Protein AF-A0A497M9A5-F1 (afdb_monomer_lite)

Secondary structure (DSSP, 8-state):
-EEEHHHHHHHHHHHHH-TTT-SSHHHHHHHHHHHHHHHHHHH-TTTSPS----PPPP-----EEEETTEEEEPPPHHHHHHIIIIIIIIS-S-S-HHHHHHHHHHHHHTTSSPPPPP-

pLDDT: mean 88.0, std 14.34, range [43.94, 98.25]

Sequence (119 aa):
MYFPKKLVERCGEFVGEHPEVASNVRDFMVRCVRLGFHKLREVYPEDMPKGYALPEYPSGSPRIRVEGDRVRIHFPDKDFEVIRRVIVERLGLVSTATTWVSFCVLMVLWGYWKLPIKL

Structure (mmCIF, N/CA/C/O backbone):
data_AF-A0A497M9A5-F1
#
_entry.id   AF-A0A497M9A5-F1
#
loop_
_atom_site.group_PDB
_atom_site.id
_atom_site.type_symbol
_atom_site.label_atom_id
_atom_site.label_alt_id
_atom_site.label_comp_id
_atom_site.label_asym_id
_atom_site.label_entity_id
_atom_site.label_seq_id
_atom_site.pdbx_PDB_ins_code
_atom_site.Cartn_x
_atom_site.Cartn_y
_atom_site.Cartn_z
_atom_site.occupancy
_atom_site.B_iso_or_equiv
_atom_site.auth_seq_id
_atom_site.auth_comp_id
_atom_site.auth_asym_id
_atom_site.auth_atom_id
_atom_site.pdbx_PDB_model_num
ATOM 1 N N . MET A 1 1 ? 3.039 10.881 3.758 1.00 89.94 1 MET A N 1
ATOM 2 C CA . MET A 1 1 ? 2.103 10.922 2.614 1.00 89.94 1 MET A CA 1
ATOM 3 C C . MET A 1 1 ? 0.704 11.219 3.132 1.00 89.94 1 MET A C 1
ATOM 5 O O . MET A 1 1 ? 0.450 10.918 4.293 1.00 89.94 1 MET A O 1
ATOM 9 N N . TYR A 1 2 ? -0.153 11.843 2.323 1.00 92.88 2 TYR A N 1
ATOM 10 C CA . TYR A 1 2 ? -1.532 12.186 2.689 1.00 92.88 2 TYR A CA 1
ATOM 11 C C . TYR A 1 2 ? -2.510 11.248 1.989 1.00 92.88 2 TYR A C 1
ATOM 13 O O . TYR A 1 2 ? -2.399 11.058 0.782 1.00 92.88 2 TYR A O 1
ATOM 21 N N . PHE A 1 3 ? -3.466 10.705 2.735 1.00 95.19 3 PHE A N 1
ATOM 22 C CA . PHE A 1 3 ? -4.471 9.765 2.241 1.00 95.19 3 PHE A CA 1
ATOM 23 C C . PHE A 1 3 ? -5.885 10.271 2.543 1.00 95.19 3 PHE A C 1
ATOM 25 O O . PHE A 1 3 ? -6.060 10.966 3.546 1.00 95.19 3 PHE A O 1
ATOM 32 N N . PRO A 1 4 ? -6.897 9.932 1.724 1.00 95.12 4 PRO A N 1
ATOM 33 C CA . PRO A 1 4 ? -8.291 10.220 2.050 1.00 95.12 4 PRO A CA 1
ATOM 34 C C . PRO A 1 4 ? -8.681 9.570 3.377 1.00 95.12 4 PRO A C 1
ATOM 36 O O . PRO A 1 4 ? -8.384 8.394 3.597 1.00 95.12 4 PRO A O 1
ATOM 39 N N . LYS A 1 5 ? -9.384 10.307 4.240 1.00 94.62 5 LYS A N 1
ATOM 40 C CA . LYS A 1 5 ? -9.812 9.806 5.552 1.00 94.62 5 LYS A CA 1
ATOM 41 C C . LYS A 1 5 ? -10.585 8.487 5.456 1.00 94.62 5 LYS A C 1
ATOM 43 O O . LYS A 1 5 ? -10.219 7.535 6.135 1.00 94.62 5 LYS A O 1
ATOM 48 N N . LYS A 1 6 ? -11.537 8.389 4.520 1.00 94.81 6 LYS A N 1
ATOM 49 C CA . LYS A 1 6 ? -12.329 7.168 4.276 1.00 94.81 6 LYS A CA 1
ATOM 50 C C . LYS A 1 6 ? -11.481 5.931 3.966 1.00 94.81 6 LYS A C 1
ATOM 52 O O . LYS A 1 6 ? -11.815 4.835 4.396 1.00 94.81 6 LYS A O 1
ATOM 57 N N . LEU A 1 7 ? -10.375 6.093 3.230 1.00 96.19 7 LEU A N 1
ATOM 58 C CA . LEU A 1 7 ? -9.468 4.976 2.945 1.00 96.19 7 LEU A CA 1
ATOM 59 C C . LEU A 1 7 ? -8.803 4.486 4.235 1.00 96.19 7 LEU A C 1
ATOM 61 O O . LEU A 1 7 ? -8.726 3.288 4.475 1.00 96.19 7 LEU A O 1
ATOM 65 N N . VAL A 1 8 ? -8.344 5.417 5.073 1.00 95.62 8 VAL A N 1
ATOM 66 C CA . VAL A 1 8 ? -7.691 5.101 6.349 1.00 95.62 8 VAL A CA 1
ATOM 67 C C . VAL A 1 8 ? -8.672 4.482 7.344 1.00 95.62 8 VAL A C 1
ATOM 69 O O . VAL A 1 8 ? -8.296 3.543 8.040 1.00 95.62 8 VAL A O 1
ATOM 72 N N . GLU A 1 9 ? -9.918 4.956 7.383 1.00 95.56 9 GLU A N 1
ATOM 73 C CA . GLU A 1 9 ? -11.002 4.355 8.173 1.00 95.56 9 GLU A CA 1
ATOM 74 C C . GLU A 1 9 ? -11.244 2.902 7.742 1.00 95.56 9 GLU A C 1
ATOM 76 O O . GLU A 1 9 ? -11.212 2.007 8.584 1.00 95.56 9 GLU A O 1
ATOM 81 N N . ARG A 1 10 ? -11.333 2.637 6.429 1.00 97.44 10 ARG A N 1
ATOM 82 C CA . ARG A 1 10 ? -11.502 1.272 5.906 1.00 97.44 10 ARG A CA 1
ATOM 83 C C . ARG A 1 10 ? -10.316 0.357 6.218 1.00 97.44 10 ARG A C 1
ATOM 85 O O . ARG A 1 10 ? -10.506 -0.817 6.521 1.00 97.44 10 ARG A O 1
ATOM 92 N N . CYS A 1 11 ? -9.091 0.884 6.186 1.00 96.75 11 CYS A N 1
ATOM 93 C CA . CYS A 1 11 ? -7.921 0.157 6.679 1.00 96.75 11 CYS A CA 1
ATOM 94 C C . CYS A 1 11 ? -8.040 -0.158 8.179 1.00 96.75 11 CYS A C 1
ATOM 96 O O . CYS A 1 11 ? -7.597 -1.214 8.612 1.00 96.75 11 CYS A O 1
ATOM 98 N N . GLY A 1 12 ? -8.601 0.756 8.975 1.00 96.00 12 GLY A N 1
ATOM 99 C CA . GLY A 1 12 ? -8.831 0.561 10.408 1.00 96.00 12 GLY A CA 1
ATOM 100 C C . GLY A 1 12 ? -9.807 -0.571 10.694 1.00 96.00 12 GLY A C 1
ATOM 101 O O . GLY A 1 12 ? -9.498 -1.433 11.510 1.00 96.00 12 GLY A O 1
ATOM 102 N N . GLU A 1 13 ? -10.929 -0.602 9.977 1.00 97.56 13 GLU A N 1
ATOM 103 C CA . GLU A 1 13 ? -11.917 -1.686 10.045 1.00 97.56 13 GLU A CA 1
ATOM 104 C C . GLU A 1 13 ? -11.274 -3.038 9.714 1.00 97.56 13 GLU A C 1
ATOM 106 O O . GLU A 1 13 ? -11.342 -3.963 10.519 1.00 97.56 13 GLU A O 1
ATOM 111 N N . PHE A 1 14 ? -10.541 -3.116 8.597 1.00 97.31 14 PHE A N 1
ATOM 112 C CA . PHE A 1 14 ? -9.854 -4.342 8.186 1.00 97.31 14 PHE A CA 1
ATOM 113 C C . PHE A 1 14 ? -8.851 -4.841 9.237 1.00 97.31 14 PHE A C 1
ATOM 115 O O . PHE A 1 14 ? -8.776 -6.033 9.512 1.00 97.31 14 PHE A O 1
ATOM 122 N 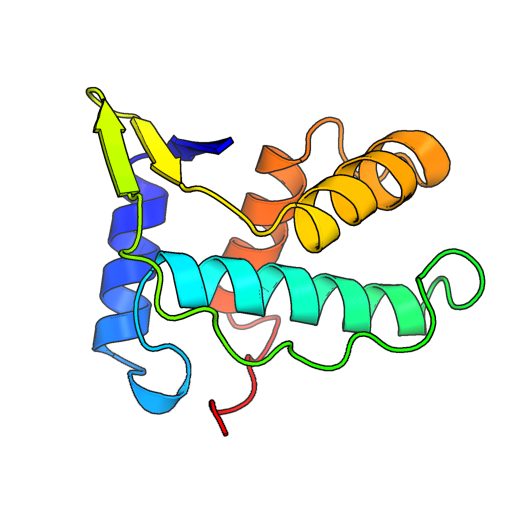N . VAL A 1 15 ? -8.074 -3.942 9.851 1.00 95.31 15 VAL A N 1
ATOM 123 C CA . VAL A 1 15 ? -7.127 -4.319 10.915 1.00 95.31 15 VAL A CA 1
ATOM 124 C C . VAL A 1 15 ? -7.849 -4.765 12.189 1.00 95.31 15 VAL A C 1
ATOM 126 O O . VAL A 1 15 ? -7.342 -5.638 12.888 1.00 95.31 15 VAL A O 1
ATOM 129 N N . GLY A 1 16 ? -9.016 -4.192 12.492 1.00 95.62 16 GLY A N 1
ATOM 130 C CA . GLY A 1 16 ? -9.858 -4.634 13.603 1.00 95.62 16 GLY A CA 1
ATOM 131 C C . GLY A 1 16 ? -10.418 -6.045 13.399 1.00 95.62 16 GLY A C 1
ATOM 132 O O . GLY A 1 16 ? -10.476 -6.815 14.353 1.00 95.62 16 GLY A O 1
ATOM 133 N N . GLU A 1 17 ? -10.776 -6.391 12.161 1.00 96.06 17 GLU A N 1
ATOM 134 C CA . GLU A 1 17 ? -11.258 -7.725 11.770 1.00 96.06 17 GLU A CA 1
ATOM 135 C C . GLU A 1 17 ? -10.124 -8.762 11.673 1.00 96.06 17 GLU A C 1
ATOM 137 O O . GLU A 1 17 ? -10.343 -9.939 11.954 1.00 96.06 17 GLU A O 1
ATOM 142 N N . HIS A 1 18 ? -8.911 -8.323 11.318 1.00 93.81 18 HIS A N 1
ATOM 143 C CA . HIS A 1 18 ? -7.738 -9.172 11.083 1.00 93.81 18 HIS A CA 1
ATOM 144 C C . HIS A 1 18 ? -6.509 -8.724 11.901 1.00 93.81 18 HIS A C 1
ATOM 146 O O . HIS A 1 18 ? -5.482 -8.325 11.336 1.00 93.81 18 HIS A O 1
ATOM 152 N N . PRO A 1 19 ? -6.553 -8.763 13.244 1.00 92.06 19 PRO A N 1
ATOM 153 C CA . PRO A 1 19 ? -5.456 -8.279 14.087 1.00 92.06 19 PRO A CA 1
ATOM 154 C C . PRO A 1 19 ? -4.148 -9.069 13.908 1.00 92.06 19 PRO A C 1
ATOM 156 O O . PRO A 1 19 ? -3.064 -8.570 14.221 1.00 92.06 19 PRO A O 1
ATOM 159 N N . GLU A 1 20 ? -4.211 -10.294 13.390 1.00 92.50 20 GLU A N 1
ATOM 160 C CA . GLU A 1 20 ? -3.067 -11.143 13.065 1.00 92.50 20 GLU A CA 1
ATOM 161 C C . GLU A 1 20 ? -2.262 -10.638 11.860 1.00 92.50 20 GLU A C 1
ATOM 163 O O . GLU A 1 20 ? -1.092 -10.988 11.713 1.00 92.50 20 GLU A O 1
ATOM 168 N N . VAL A 1 21 ? -2.838 -9.792 11.001 1.00 91.12 21 VAL A N 1
ATOM 169 C CA . VAL A 1 21 ? -2.139 -9.293 9.807 1.00 91.12 21 VAL A CA 1
ATOM 170 C C . VAL A 1 21 ? -1.492 -7.932 10.028 1.00 91.12 21 VAL A C 1
ATOM 172 O O . VAL A 1 21 ? -0.569 -7.573 9.311 1.00 91.12 21 VAL A O 1
ATOM 175 N N . ALA A 1 22 ? -1.914 -7.134 11.000 1.00 92.31 22 ALA A N 1
ATOM 176 C CA . ALA A 1 22 ? -1.234 -5.877 11.298 1.00 92.31 22 ALA A CA 1
ATOM 177 C C . ALA A 1 22 ? -1.537 -5.412 12.716 1.00 92.31 22 ALA A C 1
ATOM 179 O O . ALA A 1 22 ? -2.568 -5.735 13.291 1.00 92.31 22 ALA A O 1
ATOM 180 N N . SER A 1 23 ? -0.634 -4.626 13.289 1.00 90.38 23 SER A N 1
ATOM 181 C CA . SER A 1 23 ? -0.815 -4.059 14.629 1.00 90.38 23 SER A CA 1
ATOM 182 C C . SER A 1 23 ? -1.560 -2.722 14.626 1.00 90.38 23 SER A C 1
ATOM 184 O O . SER A 1 23 ? -2.080 -2.311 15.656 1.00 90.38 23 SER A O 1
ATOM 186 N N . ASN A 1 24 ? -1.583 -2.005 13.500 1.00 91.75 24 ASN A N 1
ATOM 187 C CA . ASN A 1 24 ? -2.333 -0.759 13.311 1.00 91.75 24 ASN A CA 1
ATOM 188 C C . ASN A 1 24 ? -2.420 -0.399 11.816 1.00 91.75 24 ASN A C 1
ATOM 190 O O . ASN A 1 24 ? -1.784 -1.033 10.976 1.00 91.75 24 ASN A O 1
ATOM 194 N N . VAL A 1 25 ? -3.160 0.665 11.483 1.00 94.00 25 VAL A N 1
ATOM 195 C CA . VAL A 1 25 ? -3.364 1.116 10.092 1.00 94.00 25 VAL A CA 1
ATOM 196 C C . VAL A 1 25 ? -2.061 1.458 9.373 1.00 94.00 25 VAL A C 1
ATOM 198 O O . VAL A 1 25 ? -1.880 1.083 8.215 1.00 94.00 25 VAL A O 1
ATOM 201 N N . ARG A 1 26 ? -1.127 2.150 10.039 1.00 92.75 26 ARG A N 1
ATOM 202 C CA . ARG A 1 26 ? 0.179 2.454 9.436 1.00 92.75 26 ARG A CA 1
ATOM 203 C C . ARG A 1 26 ? 0.900 1.157 9.087 1.00 92.75 26 ARG A C 1
ATOM 205 O O . ARG A 1 26 ? 1.430 1.047 7.985 1.00 92.75 26 ARG A O 1
ATOM 212 N N . ASP A 1 27 ? 0.907 0.203 10.013 1.00 92.50 27 ASP A N 1
ATOM 213 C CA . ASP A 1 27 ? 1.556 -1.083 9.802 1.00 92.50 27 ASP A CA 1
ATOM 214 C C . ASP A 1 27 ? 0.946 -1.857 8.644 1.00 92.50 27 ASP A C 1
ATOM 216 O O . ASP A 1 27 ? 1.656 -2.249 7.719 1.00 92.50 27 ASP A O 1
ATOM 220 N N . PHE A 1 28 ? -0.378 -1.945 8.614 1.00 94.88 28 PHE A N 1
ATOM 221 C CA . PHE A 1 28 ? -1.105 -2.541 7.508 1.00 94.88 28 PHE A CA 1
ATOM 222 C C . PHE A 1 28 ? -0.698 -1.951 6.152 1.00 94.88 28 PHE A C 1
ATOM 224 O O . PHE A 1 28 ? -0.302 -2.689 5.249 1.00 94.88 28 PHE A O 1
ATOM 231 N N . MET A 1 29 ? -0.714 -0.622 6.010 1.00 95.81 29 MET A N 1
ATOM 232 C CA . MET A 1 29 ? -0.383 0.025 4.736 1.00 95.81 29 MET A CA 1
ATOM 233 C C . MET A 1 29 ? 1.086 -0.185 4.331 1.00 95.81 29 MET A C 1
ATOM 235 O O . MET A 1 29 ? 1.378 -0.367 3.148 1.00 95.81 29 MET A O 1
ATOM 239 N N . VAL A 1 30 ? 2.017 -0.204 5.292 1.00 93.81 30 VAL A N 1
ATOM 240 C CA . VAL A 1 30 ? 3.434 -0.522 5.040 1.00 93.81 30 VAL A CA 1
ATOM 241 C C . VAL A 1 30 ? 3.595 -1.968 4.571 1.00 93.81 30 VAL A C 1
ATOM 243 O O . VAL A 1 30 ? 4.283 -2.226 3.581 1.00 93.81 30 VAL A O 1
ATOM 246 N N . ARG A 1 31 ? 2.931 -2.921 5.232 1.00 93.81 31 ARG A N 1
ATOM 247 C CA . ARG A 1 31 ? 2.953 -4.335 4.837 1.00 93.81 31 ARG A CA 1
ATOM 248 C C . ARG A 1 31 ? 2.345 -4.543 3.446 1.00 93.81 31 ARG A C 1
ATOM 250 O O . ARG A 1 31 ? 2.918 -5.295 2.661 1.00 93.81 31 ARG A O 1
ATOM 257 N N . CYS A 1 32 ? 1.273 -3.824 3.095 1.00 96.06 32 CYS A N 1
ATOM 258 C 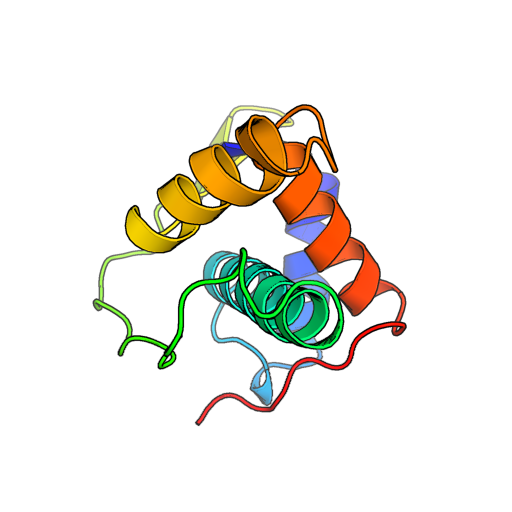CA . CYS A 1 32 ? 0.688 -3.852 1.747 1.00 96.06 32 CYS A CA 1
ATOM 259 C C . CYS A 1 32 ? 1.700 -3.426 0.676 1.00 96.06 32 CYS A C 1
ATOM 261 O O . CYS A 1 32 ? 1.857 -4.102 -0.338 1.00 96.06 32 CYS A O 1
ATOM 263 N N . VAL A 1 33 ? 2.433 -2.333 0.910 1.00 95.62 33 VAL A N 1
ATOM 264 C CA . VAL A 1 33 ? 3.476 -1.861 -0.017 1.00 95.62 33 VAL A CA 1
ATOM 265 C C . VAL A 1 33 ? 4.572 -2.903 -0.208 1.00 95.62 33 VAL A C 1
ATOM 267 O O . VAL A 1 33 ? 4.981 -3.167 -1.337 1.00 95.62 33 VAL A O 1
ATOM 270 N N . ARG A 1 34 ? 5.033 -3.523 0.881 1.00 93.25 34 ARG A N 1
ATOM 271 C CA . ARG A 1 34 ? 6.085 -4.546 0.817 1.00 93.25 34 ARG A CA 1
ATOM 272 C C . ARG A 1 34 ? 5.622 -5.812 0.106 1.00 93.25 34 ARG A C 1
ATOM 274 O O . ARG A 1 34 ? 6.410 -6.407 -0.625 1.00 93.25 34 ARG A O 1
ATOM 281 N N . LEU A 1 35 ? 4.352 -6.188 0.255 1.00 94.31 35 LEU A N 1
ATOM 282 C CA . LEU A 1 35 ? 3.754 -7.245 -0.558 1.00 94.31 35 LEU A CA 1
ATOM 283 C C . LEU A 1 35 ? 3.740 -6.856 -2.044 1.00 94.31 35 LEU A C 1
ATOM 285 O O . LEU A 1 35 ? 4.121 -7.665 -2.885 1.00 94.31 35 LEU A O 1
ATOM 289 N N . GLY A 1 36 ? 3.398 -5.605 -2.363 1.00 95.06 36 GLY A N 1
ATOM 290 C CA . GLY A 1 36 ? 3.500 -5.074 -3.724 1.00 95.06 36 GLY A CA 1
ATOM 291 C C . GLY A 1 36 ? 4.920 -5.164 -4.291 1.00 95.06 36 GLY A C 1
ATOM 292 O O . GLY A 1 36 ? 5.101 -5.567 -5.436 1.00 95.06 36 GLY A O 1
ATOM 293 N N . PHE A 1 37 ? 5.947 -4.881 -3.485 1.00 93.88 37 PHE A N 1
ATOM 294 C CA . PHE A 1 37 ? 7.342 -5.067 -3.901 1.00 93.88 37 PHE A CA 1
ATOM 295 C C . PHE A 1 37 ? 7.688 -6.530 -4.178 1.00 93.88 37 PHE A C 1
ATOM 297 O O . PHE A 1 37 ? 8.398 -6.820 -5.138 1.00 93.88 37 PHE A O 1
ATOM 304 N N . HIS A 1 38 ? 7.191 -7.456 -3.355 1.00 92.06 38 HIS A N 1
ATOM 305 C CA . HIS A 1 38 ? 7.370 -8.884 -3.601 1.00 92.06 38 HIS A CA 1
ATOM 306 C C . HIS A 1 38 ? 6.731 -9.295 -4.930 1.00 92.06 38 HIS A C 1
ATOM 308 O O . HIS A 1 38 ? 7.385 -9.931 -5.751 1.00 92.06 38 HIS A O 1
ATOM 314 N N . LYS A 1 39 ? 5.487 -8.863 -5.171 1.00 92.81 39 LYS A N 1
ATOM 315 C CA . LYS A 1 39 ? 4.758 -9.127 -6.416 1.00 92.81 39 LYS A CA 1
ATOM 316 C C . LYS A 1 39 ? 5.470 -8.552 -7.634 1.00 92.81 39 LYS A C 1
ATOM 318 O O . LYS A 1 39 ? 5.589 -9.232 -8.643 1.00 92.81 39 LYS A O 1
ATOM 323 N N . LEU A 1 40 ? 6.013 -7.341 -7.533 1.00 93.06 40 LEU A N 1
ATOM 324 C CA . LEU A 1 40 ? 6.793 -6.764 -8.624 1.00 93.06 40 LEU A CA 1
ATOM 325 C C . LEU A 1 40 ? 8.108 -7.488 -8.866 1.00 93.06 40 LEU A C 1
ATOM 327 O O . LEU A 1 40 ? 8.521 -7.560 -10.012 1.00 93.06 40 LEU A O 1
ATOM 331 N N . ARG A 1 41 ? 8.760 -8.053 -7.845 1.00 91.44 41 ARG A N 1
ATOM 332 C CA . ARG A 1 41 ? 9.994 -8.825 -8.057 1.00 91.44 41 ARG A CA 1
ATOM 333 C C . ARG A 1 41 ? 9.748 -10.083 -8.898 1.00 91.44 41 ARG A C 1
ATOM 335 O O . ARG A 1 41 ? 10.650 -10.502 -9.610 1.00 91.44 41 ARG A O 1
ATOM 342 N N . GLU A 1 42 ? 8.543 -10.653 -8.843 1.00 90.81 42 GLU A N 1
ATOM 343 C CA . GLU A 1 42 ? 8.142 -11.785 -9.694 1.00 90.81 42 GLU A CA 1
ATOM 344 C C . GLU A 1 42 ? 8.111 -11.398 -11.190 1.00 90.81 42 GLU A C 1
ATOM 346 O O . GLU A 1 42 ? 8.286 -12.262 -12.042 1.00 90.81 42 GLU A O 1
ATOM 351 N N . VAL A 1 43 ? 7.929 -10.108 -11.511 1.00 93.12 43 VAL A N 1
ATOM 352 C CA . VAL A 1 43 ? 7.788 -9.590 -12.888 1.00 93.12 43 VAL A CA 1
ATOM 353 C C . VAL A 1 43 ? 9.028 -8.814 -13.359 1.00 93.12 43 VAL A C 1
ATOM 355 O O . VAL A 1 43 ? 9.449 -8.949 -14.503 1.00 93.12 43 VAL A O 1
ATOM 358 N N . TYR A 1 44 ? 9.634 -8.029 -12.468 1.00 91.62 44 TYR A N 1
ATOM 359 C CA . TYR A 1 44 ? 10.779 -7.141 -12.699 1.00 91.62 44 TYR A CA 1
ATOM 360 C C . TYR A 1 44 ? 11.920 -7.462 -11.715 1.00 91.62 44 TYR A C 1
ATOM 362 O O . TYR A 1 44 ? 12.231 -6.664 -10.821 1.00 91.62 44 TYR A O 1
ATOM 370 N N . PRO A 1 45 ? 12.537 -8.653 -11.812 1.00 89.88 45 PRO A N 1
ATOM 371 C CA . PRO A 1 45 ? 13.522 -9.111 -10.832 1.00 89.88 45 PRO A CA 1
ATOM 372 C C . PRO A 1 45 ? 14.790 -8.244 -10.784 1.00 89.88 45 PRO A C 1
ATOM 374 O O . PRO A 1 45 ? 15.392 -8.120 -9.718 1.00 89.88 45 PRO A O 1
ATOM 377 N N . GLU A 1 46 ? 15.170 -7.618 -11.902 1.00 89.94 46 GLU A N 1
ATOM 378 C CA . GLU A 1 46 ? 16.378 -6.785 -12.012 1.00 89.94 46 GLU A CA 1
ATOM 379 C C . GLU A 1 46 ? 16.164 -5.328 -11.564 1.00 89.94 46 GLU A C 1
ATOM 381 O O . GLU A 1 46 ? 17.114 -4.623 -11.217 1.00 89.94 46 GLU A O 1
ATOM 386 N N . ASP A 1 47 ? 14.917 -4.852 -11.556 1.00 88.19 47 ASP A N 1
ATOM 387 C CA . ASP A 1 47 ? 14.569 -3.496 -11.118 1.00 88.19 47 ASP A CA 1
ATOM 388 C C . ASP A 1 47 ? 14.298 -3.434 -9.610 1.00 88.19 47 ASP A C 1
ATOM 390 O O . ASP A 1 47 ? 14.506 -2.397 -8.972 1.00 88.19 47 ASP A O 1
ATOM 394 N N . MET A 1 48 ? 13.843 -4.544 -9.024 1.00 88.50 48 MET A N 1
ATOM 395 C CA . MET A 1 48 ? 13.449 -4.606 -7.622 1.00 88.50 48 MET A CA 1
ATOM 396 C C . MET A 1 48 ? 14.635 -4.941 -6.701 1.00 88.50 48 MET A C 1
ATOM 398 O O . MET A 1 48 ? 15.371 -5.894 -6.957 1.00 88.50 48 MET A O 1
ATOM 402 N N . PRO A 1 49 ? 14.805 -4.241 -5.558 1.00 76.81 49 PRO A N 1
ATOM 403 C CA . PRO A 1 49 ? 15.907 -4.507 -4.631 1.00 76.81 49 PRO A CA 1
ATOM 404 C C . PRO A 1 49 ? 15.939 -5.969 -4.179 1.00 76.81 49 PRO A C 1
ATOM 406 O O . PRO A 1 49 ? 14.898 -6.505 -3.798 1.00 76.81 49 PRO A O 1
ATOM 409 N N . LYS A 1 50 ? 17.114 -6.611 -4.163 1.00 68.62 50 LYS A N 1
ATOM 410 C CA . LYS A 1 50 ? 17.302 -7.960 -3.600 1.00 68.62 50 LYS A CA 1
ATOM 411 C C . LYS A 1 50 ? 17.304 -7.857 -2.069 1.00 68.62 50 LYS A C 1
ATOM 413 O O . LYS A 1 50 ? 18.059 -7.075 -1.506 1.00 68.62 50 LYS A O 1
ATOM 418 N N . GLY A 1 51 ? 16.433 -8.606 -1.391 1.00 59.00 51 GLY A N 1
ATOM 419 C CA . GLY A 1 51 ? 16.359 -8.604 0.077 1.00 59.00 51 GLY A CA 1
ATOM 420 C C . GLY A 1 51 ? 15.579 -7.422 0.667 1.00 59.00 51 GLY A C 1
ATOM 421 O O . GLY A 1 51 ? 16.137 -6.491 1.246 1.00 59.00 51 GLY A O 1
ATOM 422 N N . TYR A 1 52 ? 14.250 -7.498 0.590 1.00 54.53 52 TYR A N 1
ATOM 423 C CA . TYR A 1 52 ? 13.398 -6.817 1.565 1.00 54.53 52 TYR A CA 1
ATOM 424 C C . TYR A 1 52 ? 13.139 -7.808 2.695 1.00 54.53 52 TYR A C 1
ATOM 426 O O . TYR A 1 52 ? 12.122 -8.493 2.706 1.00 54.53 52 TYR A O 1
ATOM 434 N N . ALA A 1 53 ? 14.093 -7.932 3.619 1.00 49.91 53 ALA A N 1
ATOM 435 C CA . ALA A 1 53 ? 13.740 -8.427 4.940 1.00 49.91 53 ALA A CA 1
ATOM 436 C C . ALA A 1 53 ? 12.720 -7.432 5.511 1.00 49.91 53 ALA A C 1
ATOM 438 O O . ALA A 1 53 ? 12.947 -6.220 5.426 1.00 49.91 53 ALA A O 1
ATOM 439 N N . LEU A 1 54 ? 11.580 -7.923 6.007 1.00 46.72 54 LEU A N 1
ATOM 440 C CA . LEU A 1 54 ? 10.679 -7.125 6.839 1.00 46.72 54 LEU A CA 1
ATOM 441 C C . LEU A 1 54 ? 11.555 -6.557 7.968 1.00 46.72 54 LEU A C 1
ATOM 443 O O . LEU A 1 54 ? 12.030 -7.346 8.778 1.00 46.72 54 LEU A O 1
ATOM 447 N N . PRO A 1 55 ? 11.871 -5.249 8.002 1.00 45.69 55 PRO A N 1
ATOM 448 C CA . PRO A 1 55 ? 12.657 -4.702 9.088 1.00 45.69 55 PRO A CA 1
ATOM 449 C C . PRO A 1 55 ? 11.870 -4.898 10.377 1.00 45.69 55 PRO A C 1
ATOM 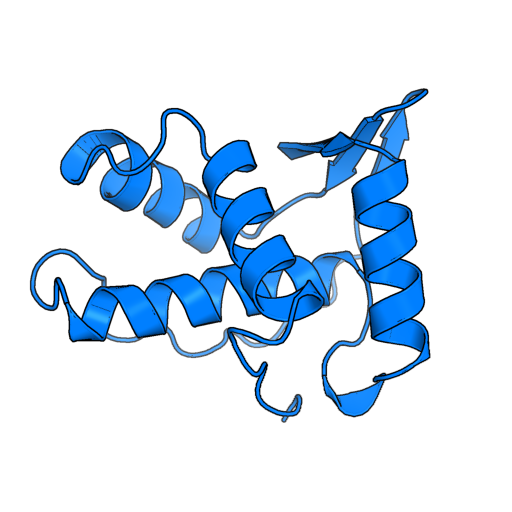451 O O . PRO A 1 55 ? 10.653 -4.671 10.389 1.00 45.69 55 PRO A O 1
ATOM 454 N N . GLU A 1 56 ? 12.579 -5.266 11.439 1.00 45.03 56 GLU A N 1
ATOM 455 C CA . GLU A 1 56 ? 12.093 -5.096 12.800 1.00 45.03 56 GLU A CA 1
ATOM 456 C C . GLU A 1 56 ? 11.582 -3.664 12.953 1.00 45.03 56 GLU A C 1
ATOM 458 O O . GLU A 1 56 ? 12.226 -2.690 12.547 1.00 45.03 56 GLU A O 1
ATOM 463 N N . TYR A 1 57 ? 10.359 -3.552 13.457 1.00 48.69 57 TYR A N 1
ATOM 464 C CA . TYR A 1 57 ? 9.703 -2.277 13.669 1.00 48.69 57 TYR A CA 1
ATOM 465 C C . TYR A 1 57 ? 10.545 -1.420 14.615 1.00 48.69 57 TYR A C 1
ATOM 467 O O . TYR A 1 57 ? 10.694 -1.797 15.777 1.00 48.69 57 TYR A O 1
ATOM 475 N N . PRO A 1 58 ? 11.011 -0.223 14.211 1.00 44.56 58 PRO A N 1
ATOM 476 C CA . PRO A 1 58 ? 11.368 0.770 15.203 1.00 44.56 58 PRO A CA 1
ATOM 477 C C . PRO A 1 58 ? 10.082 1.074 15.971 1.00 44.56 58 PRO A C 1
ATOM 479 O O . PRO A 1 58 ? 9.069 1.447 15.364 1.00 44.56 58 PRO A O 1
ATOM 482 N N . SER A 1 59 ? 10.117 0.905 17.290 1.00 43.94 59 SER A N 1
ATOM 483 C CA . SER A 1 59 ? 9.070 1.272 18.246 1.00 43.94 59 SER A CA 1
ATOM 484 C C . SER A 1 59 ? 8.924 2.800 18.337 1.00 43.94 59 SER A C 1
ATOM 486 O O . SER A 1 59 ? 9.041 3.420 19.385 1.00 43.94 59 SER A O 1
ATOM 488 N N . GLY A 1 60 ? 8.694 3.449 17.199 1.00 46.12 60 GLY A N 1
ATOM 489 C CA . GLY A 1 60 ? 8.330 4.851 17.107 1.00 46.12 60 GLY A CA 1
ATOM 490 C C . GLY A 1 60 ? 6.819 4.961 16.997 1.00 46.12 60 GLY A C 1
ATOM 491 O O . GLY A 1 60 ? 6.211 4.326 16.132 1.00 46.12 60 GLY A O 1
ATOM 492 N N . SER A 1 61 ? 6.221 5.774 17.865 1.00 46.88 61 SER A N 1
ATOM 493 C CA . SER A 1 61 ? 4.796 6.106 17.870 1.00 46.88 61 SER A CA 1
ATOM 494 C C . SER A 1 61 ? 4.247 6.306 16.447 1.00 46.88 61 SER A C 1
ATOM 496 O O . SER A 1 61 ? 4.873 6.999 15.632 1.00 46.88 61 SER A O 1
ATOM 498 N N . PRO A 1 62 ? 3.090 5.707 16.098 1.00 54.41 62 PRO A N 1
ATOM 499 C CA . PRO A 1 62 ? 2.516 5.873 14.774 1.00 54.41 62 PRO A CA 1
ATOM 500 C C . PRO A 1 62 ? 2.180 7.351 14.573 1.00 54.41 62 PRO A C 1
ATOM 502 O O . PRO A 1 62 ? 1.216 7.871 15.127 1.00 54.41 62 PRO A O 1
ATOM 505 N N . ARG A 1 63 ? 2.993 8.054 13.776 1.00 68.62 63 ARG A N 1
ATOM 506 C CA . ARG A 1 63 ? 2.725 9.438 13.365 1.00 68.62 63 ARG A CA 1
ATOM 507 C C . ARG A 1 63 ? 1.624 9.432 12.304 1.00 68.62 63 ARG A C 1
ATOM 509 O O . ARG A 1 63 ? 1.891 9.647 11.121 1.00 68.62 63 ARG A O 1
ATOM 516 N N . ILE A 1 64 ? 0.409 9.116 12.740 1.00 79.38 64 ILE A N 1
ATOM 517 C CA . ILE A 1 64 ? -0.833 9.360 12.014 1.00 79.38 64 ILE A CA 1
ATOM 518 C C . ILE A 1 64 ? -1.339 10.722 12.494 1.00 79.38 64 ILE A C 1
ATOM 520 O O . ILE A 1 64 ? -1.512 10.926 13.693 1.00 79.38 64 ILE A O 1
ATOM 524 N N . ARG A 1 65 ? -1.527 11.676 11.581 1.00 80.69 65 ARG A N 1
ATOM 525 C CA . ARG A 1 65 ? -2.139 12.979 11.889 1.00 80.69 65 ARG A CA 1
ATOM 526 C C . ARG A 1 65 ? -3.343 13.194 10.993 1.00 80.69 65 ARG A C 1
ATOM 528 O O . ARG A 1 65 ? -3.237 13.000 9.786 1.00 80.69 65 ARG A O 1
ATOM 535 N N . VAL A 1 66 ? -4.466 13.584 11.579 1.00 83.06 66 VAL A N 1
ATOM 536 C CA . VAL A 1 66 ? -5.691 13.913 10.844 1.00 83.06 66 VAL A CA 1
ATOM 537 C C . VAL A 1 66 ? -5.699 15.417 10.580 1.00 83.06 66 VAL A C 1
ATOM 539 O O . VAL A 1 66 ? -5.542 16.207 11.505 1.00 83.06 66 VAL A O 1
ATOM 542 N N . GLU A 1 67 ? -5.852 15.801 9.319 1.00 83.06 67 GLU A N 1
ATOM 543 C CA . GLU A 1 67 ? -5.888 17.184 8.838 1.00 83.06 67 GLU A CA 1
ATOM 544 C C . GLU A 1 67 ? -7.127 17.326 7.933 1.00 83.06 67 GLU A C 1
ATOM 546 O O . GLU A 1 67 ? -7.066 17.106 6.720 1.00 83.06 67 GLU A O 1
ATOM 551 N N . GLY A 1 68 ? -8.285 17.619 8.539 1.00 85.50 68 GLY A N 1
ATOM 552 C CA . GLY A 1 68 ? -9.578 17.634 7.843 1.00 85.50 68 GLY A CA 1
ATOM 553 C C . GLY A 1 68 ? -9.930 16.261 7.255 1.00 85.50 68 GLY A C 1
ATOM 554 O O . GLY A 1 68 ? -9.887 15.249 7.954 1.00 85.50 68 GLY A O 1
ATOM 555 N N . ASP A 1 69 ? -10.223 16.219 5.952 1.00 88.25 69 ASP A N 1
ATOM 556 C CA . ASP A 1 69 ? -10.544 14.984 5.213 1.00 88.25 69 ASP A CA 1
ATO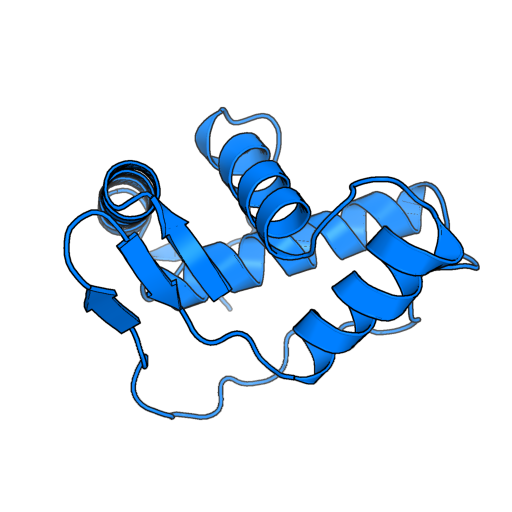M 557 C C . ASP A 1 69 ? -9.315 14.192 4.744 1.00 88.25 69 ASP A C 1
ATOM 559 O O . ASP A 1 69 ? -9.425 13.216 3.989 1.00 88.25 69 ASP A O 1
ATOM 563 N N . ARG A 1 70 ? -8.117 14.599 5.172 1.00 90.81 70 ARG A N 1
ATOM 564 C CA . ARG A 1 70 ? -6.866 13.928 4.832 1.00 90.81 70 ARG A CA 1
ATOM 565 C C . ARG A 1 70 ? -6.164 13.437 6.081 1.00 90.81 70 ARG A C 1
ATOM 567 O O . ARG A 1 70 ? -6.185 14.063 7.134 1.00 90.81 70 ARG A O 1
ATOM 574 N N . VAL A 1 71 ? -5.483 12.311 5.943 1.00 92.06 71 VAL A N 1
ATOM 575 C CA . VAL A 1 71 ? -4.694 11.713 7.011 1.00 92.06 71 VAL A CA 1
ATOM 576 C C . VAL A 1 71 ? -3.255 11.595 6.549 1.00 92.06 71 VAL A C 1
ATOM 578 O O . VAL A 1 71 ? -2.949 10.958 5.538 1.00 92.06 71 VAL A O 1
ATOM 581 N N . ARG A 1 72 ? -2.350 12.216 7.297 1.00 92.25 72 ARG A N 1
ATOM 582 C CA . ARG A 1 72 ? -0.914 12.100 7.093 1.00 92.25 72 ARG A CA 1
ATOM 583 C C . ARG A 1 72 ? -0.413 10.828 7.760 1.00 92.25 72 ARG A C 1
ATOM 585 O O . ARG A 1 72 ? -0.492 10.698 8.977 1.00 92.25 72 ARG A O 1
ATOM 592 N N . ILE A 1 73 ? 0.162 9.930 6.966 1.00 90.12 73 ILE A N 1
ATOM 593 C CA . ILE A 1 73 ? 0.820 8.706 7.433 1.00 90.12 73 ILE A CA 1
ATOM 594 C C . ILE A 1 73 ? 2.293 8.757 7.028 1.00 90.12 73 ILE A C 1
ATOM 596 O O . ILE A 1 73 ? 2.639 9.042 5.874 1.00 90.12 73 ILE A O 1
ATOM 600 N N . HIS A 1 74 ? 3.173 8.517 7.996 1.00 89.06 74 HIS A N 1
ATOM 601 C CA . HIS A 1 74 ? 4.613 8.443 7.773 1.00 89.06 74 HIS A CA 1
ATOM 602 C C . HIS A 1 74 ? 5.034 7.016 7.396 1.00 89.06 74 HIS A C 1
ATOM 604 O O . HIS A 1 74 ? 4.742 6.073 8.127 1.00 89.06 74 HIS A O 1
ATOM 610 N N . PHE A 1 75 ? 5.737 6.864 6.276 1.00 88.31 75 PHE A N 1
ATOM 611 C CA . PHE A 1 75 ? 6.303 5.591 5.825 1.00 88.31 75 PHE A CA 1
ATOM 612 C C . PHE A 1 75 ? 7.800 5.550 6.129 1.00 88.31 75 PHE A C 1
ATOM 614 O O . PHE A 1 75 ? 8.411 6.616 6.137 1.00 88.31 75 PHE A O 1
ATOM 621 N N . PRO A 1 76 ? 8.387 4.363 6.360 1.00 89.06 76 PRO A N 1
ATOM 622 C CA . PRO A 1 76 ? 9.835 4.231 6.469 1.00 89.06 76 PRO A CA 1
ATOM 623 C C . PRO A 1 76 ? 10.542 4.796 5.231 1.00 89.06 76 PRO A C 1
ATOM 625 O O . PRO A 1 76 ? 10.130 4.510 4.105 1.00 89.06 76 PRO A O 1
ATOM 628 N N . ASP A 1 77 ? 11.626 5.545 5.436 1.00 88.44 77 ASP A N 1
ATOM 629 C CA . ASP A 1 77 ? 12.335 6.244 4.354 1.00 88.44 77 ASP A CA 1
ATOM 630 C C . ASP A 1 77 ? 12.821 5.284 3.261 1.00 88.44 77 ASP A C 1
ATOM 632 O O . ASP A 1 77 ? 12.697 5.578 2.076 1.00 88.44 77 ASP A O 1
ATOM 636 N N . LYS A 1 78 ? 13.277 4.082 3.645 1.00 89.00 78 LYS A N 1
ATOM 637 C CA . LYS A 1 78 ? 13.674 3.029 2.697 1.00 89.00 78 LYS A CA 1
ATOM 638 C C . LYS A 1 78 ? 12.520 2.602 1.787 1.00 89.00 78 LYS A C 1
ATOM 640 O O . LYS A 1 78 ? 12.724 2.423 0.592 1.00 89.00 78 LYS A O 1
ATOM 645 N N . ASP A 1 79 ? 11.322 2.424 2.346 1.00 91.19 79 ASP A N 1
ATOM 646 C CA . ASP A 1 79 ? 10.140 2.049 1.564 1.00 91.19 79 ASP A CA 1
ATOM 647 C C . ASP A 1 79 ? 9.765 3.195 0.617 1.00 91.19 79 ASP A C 1
ATOM 649 O O . ASP A 1 79 ? 9.555 2.965 -0.570 1.00 91.19 79 ASP A O 1
ATOM 653 N N . PHE A 1 80 ? 9.760 4.438 1.107 1.00 92.25 80 PHE A N 1
ATOM 654 C CA . PHE A 1 80 ? 9.459 5.611 0.287 1.00 92.25 80 PHE A CA 1
ATOM 655 C C . PHE A 1 80 ? 10.449 5.806 -0.870 1.00 92.25 80 PHE A C 1
ATOM 657 O O . PHE A 1 80 ? 10.019 6.033 -2.000 1.00 92.25 80 PHE A O 1
ATOM 664 N N . GLU A 1 81 ? 11.753 5.670 -0.623 1.00 92.31 81 GLU A N 1
ATOM 665 C CA . GLU A 1 81 ? 12.777 5.829 -1.660 1.00 92.31 81 GLU A CA 1
ATOM 666 C C . GLU A 1 81 ? 12.661 4.777 -2.764 1.00 92.31 81 GLU A C 1
ATOM 668 O O . GLU A 1 81 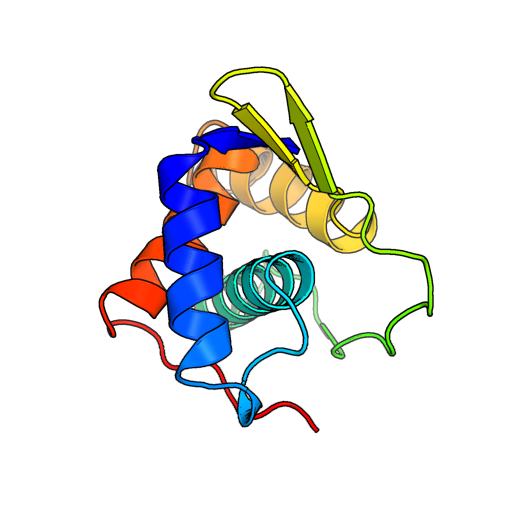? 12.868 5.101 -3.933 1.00 92.31 81 GLU A O 1
ATOM 673 N N . VAL A 1 82 ? 12.276 3.540 -2.435 1.00 93.25 82 VAL A N 1
ATOM 674 C CA . VAL A 1 82 ? 12.030 2.512 -3.457 1.00 93.25 82 VAL A CA 1
ATOM 675 C C . VAL A 1 82 ? 10.786 2.832 -4.273 1.00 93.25 82 VAL A C 1
ATOM 677 O O . VAL A 1 82 ? 10.832 2.722 -5.498 1.00 93.25 82 VAL A O 1
ATOM 680 N N . ILE A 1 83 ? 9.704 3.303 -3.642 1.00 95.38 83 ILE A N 1
ATOM 681 C CA . ILE A 1 83 ? 8.527 3.760 -4.393 1.00 95.38 83 ILE A CA 1
ATOM 682 C C . ILE A 1 83 ? 8.922 4.884 -5.352 1.00 95.38 83 ILE A C 1
ATOM 684 O O . ILE A 1 83 ? 8.596 4.835 -6.534 1.00 95.38 83 ILE A O 1
ATOM 688 N N . ARG A 1 84 ? 9.651 5.886 -4.861 1.00 95.44 84 ARG A N 1
ATOM 689 C CA . ARG A 1 84 ? 10.046 7.038 -5.668 1.00 95.44 84 ARG A CA 1
ATOM 690 C C . ARG A 1 84 ? 10.938 6.627 -6.843 1.00 95.44 84 ARG A C 1
ATOM 692 O O . ARG A 1 84 ? 10.573 6.861 -7.989 1.00 95.44 84 ARG A O 1
ATOM 699 N N . ARG A 1 85 ? 12.073 5.979 -6.572 1.00 95.19 85 ARG A N 1
ATOM 700 C CA . ARG A 1 85 ? 13.091 5.703 -7.598 1.00 95.19 85 ARG A CA 1
ATOM 701 C C . ARG A 1 85 ? 12.704 4.581 -8.549 1.00 95.19 85 ARG A C 1
ATOM 703 O O . ARG A 1 85 ? 12.991 4.655 -9.737 1.00 95.19 85 ARG A O 1
ATOM 710 N N . VAL A 1 86 ? 12.096 3.516 -8.030 1.00 94.88 86 VAL A N 1
ATOM 711 C CA . VAL A 1 86 ? 11.805 2.325 -8.837 1.00 94.88 86 VAL A CA 1
ATOM 712 C C . VAL A 1 86 ? 10.412 2.426 -9.438 1.00 94.88 86 VAL A C 1
ATOM 714 O O . VAL A 1 86 ? 10.267 2.346 -10.651 1.00 94.88 86 VAL A O 1
ATOM 717 N N . ILE A 1 87 ? 9.389 2.636 -8.610 1.00 96.38 87 ILE A N 1
ATOM 718 C CA . ILE A 1 87 ? 7.995 2.544 -9.064 1.00 96.38 87 ILE A CA 1
ATOM 719 C C . ILE A 1 87 ? 7.588 3.761 -9.898 1.00 96.38 87 ILE A C 1
ATOM 721 O O . ILE A 1 87 ? 6.978 3.595 -10.953 1.00 96.38 87 ILE A O 1
ATOM 725 N N . VAL A 1 88 ? 7.911 4.967 -9.422 1.00 96.44 88 VAL A N 1
ATOM 726 C CA . VAL A 1 88 ? 7.514 6.220 -10.080 1.00 96.44 88 VAL A CA 1
ATOM 727 C C . VAL A 1 88 ? 8.504 6.602 -11.179 1.00 96.44 88 VAL A C 1
ATOM 729 O O . VAL A 1 88 ? 8.092 6.803 -12.314 1.00 96.44 88 VAL A O 1
ATOM 732 N N . GLU A 1 89 ? 9.798 6.695 -10.866 1.00 95.44 89 GLU A N 1
ATOM 733 C CA . GLU A 1 89 ? 10.793 7.243 -11.801 1.00 95.44 89 GLU A CA 1
ATOM 734 C C . GLU A 1 89 ? 11.244 6.233 -12.867 1.00 95.44 89 GLU A C 1
ATOM 736 O O . GLU A 1 89 ? 11.241 6.556 -14.051 1.00 95.44 89 GLU A O 1
ATOM 741 N N . ARG A 1 90 ? 11.637 5.017 -12.467 1.00 94.44 90 ARG A N 1
ATOM 742 C CA . ARG A 1 90 ? 12.213 4.023 -13.390 1.00 94.44 90 ARG A CA 1
ATOM 743 C C . ARG A 1 90 ? 11.158 3.246 -14.174 1.00 94.44 90 ARG A C 1
ATOM 745 O O . ARG A 1 90 ? 11.277 3.129 -15.387 1.00 94.44 90 ARG A O 1
ATOM 752 N N . LEU A 1 91 ? 10.159 2.687 -13.489 1.00 94.56 91 LEU A N 1
ATOM 753 C CA . LEU A 1 91 ? 9.133 1.846 -14.115 1.00 94.56 91 LEU A CA 1
ATOM 754 C C . LEU A 1 91 ? 7.919 2.643 -14.607 1.00 94.56 91 LEU A C 1
ATOM 756 O O . LEU A 1 91 ? 7.177 2.148 -15.450 1.00 94.56 91 LEU A O 1
ATOM 760 N N . GLY A 1 92 ? 7.682 3.845 -14.070 1.00 95.44 92 GLY A N 1
ATOM 761 C CA . GLY A 1 92 ? 6.554 4.688 -14.477 1.00 95.44 92 GLY A CA 1
ATOM 762 C C . GLY A 1 92 ? 5.175 4.061 -14.240 1.00 95.44 92 GLY A C 1
ATOM 763 O O . GLY A 1 92 ? 4.222 4.423 -14.925 1.00 95.44 92 GLY A O 1
ATOM 764 N N . LEU A 1 93 ? 5.041 3.121 -13.293 1.00 95.06 93 LEU A N 1
ATOM 765 C CA . LEU A 1 93 ? 3.788 2.377 -13.074 1.00 95.06 93 LEU A CA 1
ATOM 766 C C . LEU A 1 93 ? 2.660 3.273 -12.557 1.00 95.06 93 LEU A C 1
ATOM 768 O O . LEU A 1 93 ? 1.484 3.022 -12.810 1.00 95.06 93 LEU A O 1
ATOM 772 N N . VAL A 1 94 ? 3.020 4.307 -11.796 1.00 96.31 94 VAL A N 1
ATOM 773 C CA . VAL A 1 94 ? 2.105 5.324 -11.277 1.00 96.31 94 VAL A CA 1
ATOM 774 C C . VAL A 1 94 ? 2.814 6.673 -11.197 1.00 96.31 94 VAL A C 1
ATOM 776 O O . VAL A 1 94 ? 4.037 6.746 -11.128 1.00 96.31 94 VAL A O 1
ATOM 779 N N . SER A 1 95 ? 2.038 7.752 -11.117 1.00 94.69 95 SER A N 1
ATOM 780 C CA . SER A 1 95 ? 2.561 9.122 -11.059 1.00 94.69 95 SER A CA 1
ATOM 781 C C . SER A 1 95 ? 3.028 9.576 -9.672 1.00 94.69 95 SER A C 1
ATOM 783 O O . SER A 1 95 ? 3.774 10.547 -9.570 1.00 94.69 95 SER A O 1
ATOM 785 N N . THR A 1 96 ? 2.587 8.928 -8.585 1.00 96.12 96 THR A N 1
ATOM 786 C CA . THR A 1 96 ? 2.958 9.336 -7.218 1.00 96.12 96 THR A CA 1
ATOM 787 C C . THR A 1 96 ? 3.111 8.155 -6.267 1.00 96.12 96 THR A C 1
ATOM 789 O O . THR A 1 96 ? 2.460 7.117 -6.417 1.00 96.12 96 THR A O 1
ATOM 792 N N . ALA A 1 97 ? 3.899 8.351 -5.205 1.00 95.31 97 ALA A N 1
ATOM 793 C CA . ALA A 1 97 ? 4.050 7.351 -4.154 1.00 95.31 97 ALA A CA 1
ATOM 794 C C . ALA A 1 97 ? 2.736 7.060 -3.410 1.00 95.31 97 ALA A C 1
ATOM 796 O O . ALA A 1 97 ? 2.448 5.913 -3.076 1.00 95.31 97 ALA A O 1
ATOM 797 N N . THR A 1 98 ? 1.902 8.081 -3.202 1.00 95.75 98 THR A N 1
ATOM 798 C CA . THR A 1 98 ? 0.574 7.921 -2.593 1.00 95.75 98 THR A CA 1
ATOM 799 C C . THR A 1 98 ? -0.323 7.024 -3.448 1.00 95.75 98 THR A C 1
ATOM 801 O O . THR A 1 98 ? -1.039 6.184 -2.899 1.00 95.75 98 THR A O 1
ATOM 804 N N . THR A 1 99 ? -0.269 7.163 -4.778 1.00 97.00 99 THR A N 1
ATOM 805 C CA . THR A 1 99 ? -1.028 6.319 -5.713 1.00 97.00 99 THR A CA 1
ATOM 806 C C . THR A 1 99 ? -0.592 4.862 -5.600 1.00 97.00 99 THR A C 1
ATOM 808 O O . THR A 1 99 ? -1.447 3.990 -5.470 1.00 97.00 99 THR A O 1
ATOM 811 N N . TRP A 1 100 ? 0.719 4.598 -5.555 1.00 97.50 100 TRP A N 1
ATOM 812 C CA . TRP A 1 100 ? 1.242 3.242 -5.364 1.00 97.50 100 TRP A CA 1
ATOM 813 C C . TRP A 1 100 ? 0.758 2.617 -4.053 1.00 97.50 100 TRP A C 1
ATOM 815 O O . TRP A 1 100 ? 0.242 1.502 -4.040 1.00 97.50 100 TRP A O 1
ATOM 825 N N . VAL A 1 101 ? 0.876 3.351 -2.944 1.00 97.62 101 VAL A N 1
ATOM 826 C CA . VAL A 1 101 ? 0.419 2.870 -1.633 1.00 97.62 101 VAL A CA 1
ATOM 827 C C . VAL A 1 101 ? -1.078 2.561 -1.661 1.00 97.62 101 VAL A C 1
ATOM 829 O O . VAL A 1 101 ? -1.494 1.512 -1.176 1.00 97.62 101 VAL A O 1
ATOM 832 N N . SER A 1 102 ? -1.881 3.457 -2.240 1.00 97.81 102 SER A N 1
ATOM 833 C CA . SER A 1 102 ? -3.336 3.290 -2.324 1.00 97.81 102 SER A CA 1
ATOM 834 C C . SER A 1 102 ? -3.708 2.072 -3.167 1.00 97.81 102 SER A C 1
ATOM 836 O O . SER A 1 102 ? -4.571 1.301 -2.761 1.00 97.81 102 SER A O 1
ATOM 838 N N . PHE A 1 103 ? -3.016 1.852 -4.289 1.00 98.06 103 PHE A N 1
ATOM 839 C CA . PHE A 1 103 ? -3.179 0.656 -5.113 1.00 98.06 103 PHE A CA 1
ATOM 840 C C . PHE A 1 103 ? -2.900 -0.620 -4.310 1.00 98.06 103 PHE A C 1
ATOM 842 O O . PHE A 1 103 ? -3.774 -1.477 -4.214 1.00 98.06 103 PHE A O 1
ATOM 849 N N . CYS A 1 104 ? -1.738 -0.722 -3.657 1.00 97.94 104 CYS A N 1
ATOM 850 C CA . CYS A 1 104 ? -1.380 -1.898 -2.859 1.00 97.94 104 CYS A CA 1
ATOM 851 C C . CYS A 1 104 ? -2.393 -2.188 -1.743 1.00 97.94 104 CYS A C 1
ATOM 853 O O . CYS A 1 104 ? -2.717 -3.344 -1.487 1.00 97.94 104 CYS A O 1
ATOM 855 N N . VAL A 1 105 ? -2.901 -1.142 -1.087 1.00 98.19 105 VAL A N 1
ATOM 856 C CA . VAL A 1 105 ? -3.944 -1.260 -0.061 1.00 98.19 105 VAL A CA 1
ATOM 857 C C . VAL A 1 105 ? -5.245 -1.794 -0.656 1.00 98.19 105 VAL A C 1
ATOM 859 O O . VAL A 1 105 ? -5.811 -2.741 -0.120 1.00 98.19 105 VAL A O 1
ATOM 862 N N . LEU A 1 106 ? -5.709 -1.232 -1.775 1.00 98.25 106 LEU A N 1
ATOM 863 C CA . LEU A 1 106 ? -6.947 -1.669 -2.424 1.00 98.25 106 LEU A CA 1
ATOM 864 C C . LEU A 1 106 ? -6.858 -3.116 -2.919 1.00 98.25 106 LEU A C 1
ATOM 866 O O . LEU A 1 106 ? -7.814 -3.866 -2.752 1.00 98.25 106 LEU A O 1
ATOM 870 N N . MET A 1 107 ? -5.703 -3.542 -3.439 1.00 98.25 107 MET A N 1
ATOM 871 C CA . MET A 1 107 ? -5.484 -4.936 -3.840 1.00 98.25 107 MET A CA 1
ATOM 872 C C . MET A 1 107 ? -5.680 -5.917 -2.679 1.00 98.25 107 MET A C 1
ATOM 874 O O . MET A 1 107 ? -6.191 -7.018 -2.886 1.00 98.25 107 MET A O 1
ATOM 878 N N . VAL A 1 108 ? -5.310 -5.523 -1.459 1.00 97.81 108 VAL A N 1
ATOM 879 C CA . VAL A 1 108 ? -5.519 -6.341 -0.258 1.00 97.81 108 VAL A CA 1
ATOM 880 C C . VAL A 1 108 ? -6.961 -6.242 0.237 1.00 97.81 108 VAL A C 1
ATOM 882 O O . VAL A 1 108 ? -7.587 -7.270 0.470 1.00 97.81 108 VAL A O 1
ATOM 885 N N . LEU A 1 109 ? -7.524 -5.032 0.333 1.00 97.38 109 LEU A N 1
ATOM 886 C CA . LEU A 1 109 ? -8.905 -4.824 0.791 1.00 97.38 109 LEU A CA 1
ATOM 887 C C . LEU A 1 109 ? -9.947 -5.502 -0.112 1.00 97.38 109 LEU A C 1
ATOM 889 O O . LEU A 1 109 ? -10.992 -5.928 0.370 1.00 97.38 109 LEU A O 1
ATOM 893 N N . TRP A 1 110 ? -9.677 -5.610 -1.414 1.00 97.62 110 TRP A N 1
ATOM 894 C CA . TRP A 1 110 ? -10.534 -6.318 -2.370 1.00 97.62 110 TRP A CA 1
ATOM 895 C C . TRP A 1 110 ? -10.241 -7.820 -2.465 1.00 97.62 110 TRP A C 1
ATOM 897 O O . TRP A 1 110 ? -10.890 -8.519 -3.238 1.00 97.62 110 TRP A O 1
ATOM 907 N N . GLY A 1 111 ? -9.275 -8.333 -1.700 1.00 96.00 111 GLY A N 1
ATOM 908 C CA . GLY A 1 111 ? -8.967 -9.762 -1.635 1.00 96.00 111 GLY A CA 1
ATOM 909 C C . GLY A 1 111 ? -8.154 -10.313 -2.810 1.00 96.00 111 GLY A C 1
ATOM 910 O O . GLY A 1 111 ? -7.915 -11.520 -2.857 1.00 96.00 111 GLY A O 1
ATOM 911 N N . TYR A 1 112 ? -7.677 -9.468 -3.731 1.00 97.19 112 TYR A N 1
ATOM 912 C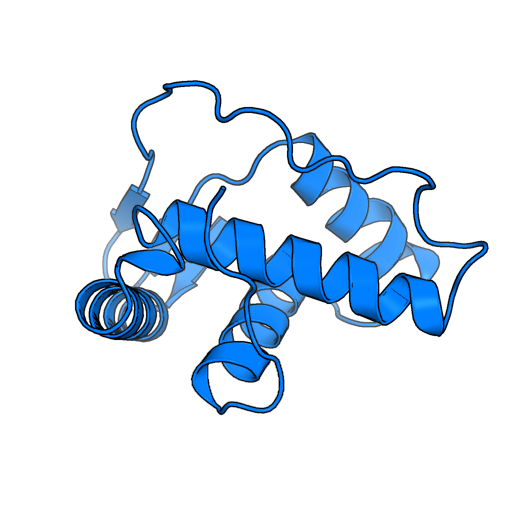 CA . TYR A 1 112 ? -6.780 -9.901 -4.809 1.00 97.19 112 TYR A CA 1
ATOM 913 C C . TYR A 1 112 ? -5.417 -10.337 -4.267 1.00 97.19 112 TYR A C 1
ATOM 915 O O . TYR A 1 112 ? -4.816 -11.285 -4.773 1.00 97.19 112 TYR A O 1
ATOM 923 N N . TRP A 1 113 ? -4.921 -9.649 -3.237 1.00 96.25 113 TRP A N 1
ATOM 924 C CA . TRP A 1 113 ? -3.665 -9.966 -2.566 1.00 96.25 113 TRP A CA 1
ATOM 925 C C . TRP A 1 113 ? -3.906 -10.368 -1.115 1.00 96.25 113 TRP A C 1
ATOM 927 O O . TRP A 1 113 ? -4.602 -9.683 -0.371 1.00 96.25 113 TRP A O 1
ATOM 937 N N . LYS A 1 114 ? -3.274 -11.466 -0.691 1.00 93.94 114 LYS A N 1
ATOM 938 C CA . LYS A 1 114 ? -3.330 -11.937 0.695 1.00 93.94 114 LYS A CA 1
ATOM 939 C C . LYS A 1 114 ? -2.094 -11.480 1.455 1.00 93.94 114 LYS A C 1
ATOM 941 O O . LYS A 1 114 ? -0.973 -11.851 1.106 1.00 93.94 114 LYS A O 1
ATOM 946 N N . LEU A 1 115 ? -2.309 -10.678 2.493 1.00 92.31 115 LEU A N 1
ATOM 947 C CA . LEU A 1 115 ? -1.255 -10.270 3.412 1.00 92.31 115 LEU A CA 1
ATOM 948 C C . LEU A 1 115 ? -0.858 -11.477 4.287 1.00 92.31 115 LEU A C 1
ATOM 950 O O . LEU A 1 115 ? -1.745 -12.104 4.864 1.00 92.31 115 LEU A O 1
ATOM 954 N N . PRO A 1 116 ? 0.434 -11.824 4.416 1.00 88.81 116 PRO A N 1
ATOM 955 C CA . PRO A 1 116 ? 0.851 -12.888 5.329 1.00 88.81 116 PRO A CA 1
ATOM 956 C C . PRO A 1 116 ? 0.593 -12.486 6.789 1.00 88.81 116 PRO A C 1
ATOM 958 O O . PRO A 1 116 ? 0.542 -11.295 7.100 1.00 88.81 116 PRO A O 1
ATOM 961 N N . ILE A 1 117 ? 0.490 -13.450 7.705 1.00 87.75 117 ILE A N 1
ATOM 962 C CA . ILE A 1 117 ? 0.371 -13.188 9.153 1.00 87.75 117 ILE A CA 1
ATOM 963 C C . ILE A 1 117 ? 1.630 -12.452 9.650 1.00 87.75 117 ILE A C 1
ATOM 965 O O . ILE A 1 117 ? 2.714 -12.609 9.077 1.00 87.75 117 ILE A O 1
ATOM 969 N N . LYS A 1 118 ? 1.492 -11.572 10.648 1.00 82.44 118 LYS A N 1
ATOM 970 C CA . LYS A 1 118 ? 2.638 -10.910 11.286 1.00 82.44 118 LYS A CA 1
ATOM 971 C C . LYS A 1 118 ? 3.385 -11.930 12.160 1.00 82.44 118 LYS A C 1
ATOM 973 O O . LYS A 1 118 ? 2.759 -12.590 12.984 1.00 82.44 118 LYS A O 1
ATOM 978 N N . LEU A 1 119 ? 4.684 -12.093 11.907 1.00 65.88 119 LEU A N 1
ATOM 979 C CA . LEU A 1 119 ? 5.591 -12.911 12.721 1.00 65.88 119 LEU A CA 1
ATOM 980 C C . LEU A 1 119 ? 6.114 -12.088 13.897 1.00 65.88 119 LEU A C 1
ATOM 982 O O . LEU A 1 119 ? 6.326 -10.870 13.684 1.00 65.88 119 LEU A O 1
#

Radius of gyration: 13.75 Å; chains: 1; bounding box: 30×31×33 Å

Foldseek 3Di:
DKDFQVLLVLLQVVCVVPVQQAVHSLRNLQLLLVLVLVVVCVVCVPLGDDDPDVDDDDPDDFPWDDDPRMIDGDYDPVSQVSCVVRVCPPVNVDPDSNVSSSVSSVCVSVPVDPRDGDD